Protein AF-A0A6I7P463-F1 (afdb_monomer_lite)

Radius of gyration: 18.55 Å; chains: 1; bounding box: 34×50×48 Å

Structure (mmCIF, N/CA/C/O backbone):
data_AF-A0A6I7P463-F1
#
_entry.id   AF-A0A6I7P463-F1
#
loop_
_atom_site.group_PDB
_atom_site.id
_atom_site.type_symbol
_atom_site.label_atom_id
_atom_site.label_alt_id
_atom_site.label_comp_id
_atom_site.label_asym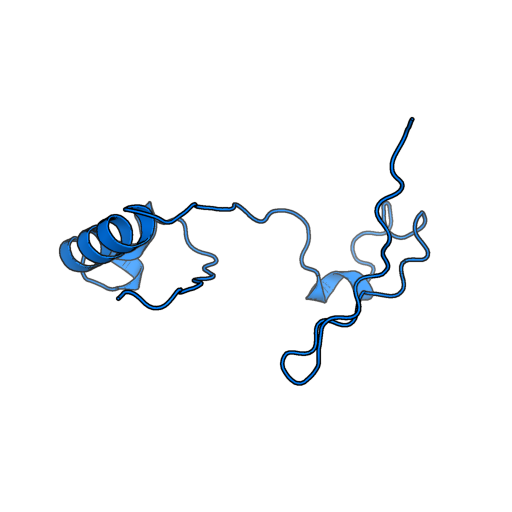_id
_atom_site.label_entity_id
_atom_site.label_seq_id
_atom_site.pdbx_PDB_ins_code
_atom_site.Cartn_x
_atom_site.Cartn_y
_atom_site.Cartn_z
_atom_site.occupancy
_atom_site.B_iso_or_equiv
_atom_site.auth_seq_id
_atom_site.auth_comp_id
_atom_site.auth_asym_id
_atom_site.auth_atom_id
_atom_site.pdbx_PDB_model_num
ATOM 1 N N . ASN A 1 1 ? 5.238 7.984 21.500 1.00 51.75 1 ASN A N 1
ATOM 2 C CA . ASN A 1 1 ? 6.282 8.264 20.490 1.00 51.75 1 ASN A CA 1
ATOM 3 C C . ASN A 1 1 ? 6.301 7.161 19.451 1.00 51.75 1 ASN A C 1
ATOM 5 O O . ASN A 1 1 ? 6.694 6.052 19.785 1.00 51.75 1 ASN A O 1
ATOM 9 N N . GLY A 1 2 ? 5.844 7.436 18.228 1.00 72.38 2 GLY A N 1
ATOM 10 C CA . GLY A 1 2 ? 6.000 6.514 17.098 1.00 72.38 2 GLY A CA 1
ATOM 11 C C . GLY A 1 2 ? 7.329 6.772 16.389 1.00 72.38 2 GLY A C 1
ATOM 12 O O . GLY A 1 2 ? 7.728 7.927 16.256 1.00 72.38 2 GLY A O 1
ATOM 13 N N . ARG A 1 3 ? 8.025 5.715 15.960 1.00 87.06 3 ARG A N 1
ATOM 14 C CA . ARG A 1 3 ? 9.146 5.841 15.016 1.00 87.06 3 ARG A CA 1
ATOM 15 C C . ARG A 1 3 ? 8.577 5.958 13.605 1.00 87.06 3 ARG A C 1
ATOM 17 O O . ARG A 1 3 ? 7.586 5.298 13.299 1.00 87.06 3 ARG A O 1
ATOM 24 N N . SER A 1 4 ? 9.192 6.783 12.763 1.00 89.94 4 SER A N 1
ATOM 25 C CA . SER A 1 4 ? 8.864 6.812 11.339 1.00 89.94 4 SER A CA 1
ATOM 26 C C . SER A 1 4 ? 9.198 5.463 10.698 1.00 89.94 4 SER A C 1
ATOM 28 O O . SER A 1 4 ? 10.170 4.805 11.073 1.00 89.94 4 SER A O 1
ATOM 30 N N . MET A 1 5 ? 8.372 5.045 9.742 1.00 92.19 5 MET A N 1
ATOM 31 C CA . MET A 1 5 ? 8.548 3.796 9.008 1.00 92.19 5 MET A CA 1
ATOM 32 C C . MET A 1 5 ? 8.295 4.040 7.523 1.00 92.19 5 MET A C 1
ATOM 34 O O . MET A 1 5 ? 7.391 4.792 7.162 1.00 92.19 5 MET A O 1
ATOM 38 N N . ILE A 1 6 ? 9.111 3.414 6.677 1.00 93.12 6 ILE A N 1
ATOM 39 C CA . ILE A 1 6 ? 8.975 3.453 5.221 1.00 93.12 6 ILE A CA 1
ATOM 40 C C . ILE A 1 6 ? 8.746 2.024 4.748 1.00 93.12 6 ILE A C 1
ATOM 42 O O . ILE A 1 6 ? 9.502 1.122 5.103 1.00 93.12 6 ILE A O 1
ATOM 46 N N . PHE A 1 7 ? 7.720 1.846 3.923 1.00 93.44 7 PHE A N 1
ATOM 47 C CA . PHE A 1 7 ? 7.434 0.596 3.238 1.00 93.44 7 PHE A CA 1
ATOM 48 C C . PHE A 1 7 ? 7.586 0.805 1.739 1.00 93.44 7 PHE A C 1
ATOM 50 O O . PHE A 1 7 ? 7.124 1.807 1.193 1.00 93.44 7 PHE A O 1
ATOM 57 N N . THR A 1 8 ? 8.195 -0.164 1.070 1.00 95.06 8 THR A N 1
ATOM 58 C CA . THR A 1 8 ? 8.192 -0.264 -0.386 1.00 95.06 8 THR A CA 1
ATOM 59 C C . THR A 1 8 ? 7.534 -1.582 -0.759 1.00 95.06 8 THR A C 1
ATOM 61 O O . THR A 1 8 ? 7.735 -2.607 -0.109 1.00 95.06 8 THR A O 1
ATOM 64 N N . THR A 1 9 ? 6.679 -1.560 -1.773 1.00 95.06 9 THR A N 1
ATOM 65 C CA . THR A 1 9 ? 6.000 -2.760 -2.256 1.00 95.06 9 THR A CA 1
ATOM 66 C C . THR A 1 9 ? 5.740 -2.621 -3.744 1.00 95.06 9 THR A C 1
ATOM 68 O O . THR A 1 9 ? 5.428 -1.537 -4.229 1.00 95.06 9 THR A O 1
ATOM 71 N N . ASN A 1 10 ? 5.877 -3.726 -4.471 1.00 95.19 10 ASN A N 1
ATOM 72 C CA . ASN A 1 10 ? 5.448 -3.840 -5.863 1.00 95.19 10 ASN A CA 1
ATOM 73 C C . ASN A 1 10 ? 4.012 -4.386 -5.981 1.00 95.19 10 ASN A C 1
ATOM 75 O O . ASN A 1 10 ? 3.583 -4.745 -7.076 1.00 95.19 10 ASN A O 1
ATOM 79 N N . LYS A 1 11 ? 3.289 -4.500 -4.860 1.00 95.94 11 LYS A N 1
ATOM 80 C CA . LYS A 1 11 ? 1.905 -4.977 -4.788 1.00 95.94 11 LYS A CA 1
ATOM 81 C C . LYS A 1 11 ? 0.978 -3.838 -4.408 1.00 95.94 11 LYS A C 1
ATOM 83 O O . LYS A 1 11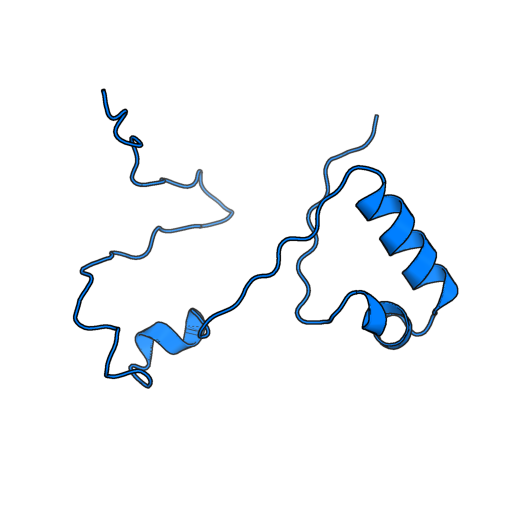 ? 1.315 -3.013 -3.555 1.00 95.94 11 LYS A O 1
ATOM 88 N N . LYS A 1 12 ? -0.213 -3.814 -5.003 1.00 94.81 12 LYS A N 1
ATOM 89 C CA . LYS A 1 12 ? -1.250 -2.855 -4.605 1.00 94.81 12 LYS A CA 1
ATOM 90 C C . LYS A 1 12 ? -1.638 -3.132 -3.153 1.00 94.81 12 LYS A C 1
ATOM 92 O O . LYS A 1 12 ? -1.691 -4.286 -2.743 1.00 94.81 12 LYS A O 1
ATOM 97 N N . LEU A 1 13 ? -1.972 -2.094 -2.385 1.00 94.38 13 LEU A N 1
ATOM 98 C CA . LEU A 1 13 ? -2.398 -2.241 -0.981 1.00 94.38 13 LEU A CA 1
ATOM 99 C C . LEU A 1 13 ? -3.583 -3.208 -0.827 1.00 94.38 13 LEU A C 1
ATOM 101 O O . LEU A 1 13 ? -3.643 -3.976 0.125 1.00 94.38 13 LEU A O 1
ATOM 105 N N . THR A 1 14 ? -4.483 -3.246 -1.812 1.00 94.88 14 THR A N 1
ATOM 106 C CA . THR A 1 14 ? -5.623 -4.174 -1.850 1.00 94.88 14 THR A CA 1
ATOM 107 C C . THR A 1 14 ? -5.221 -5.646 -1.983 1.00 94.88 14 THR A C 1
ATOM 109 O O . THR A 1 14 ? -6.012 -6.524 -1.655 1.00 94.88 14 THR A O 1
ATOM 112 N N . GLU A 1 15 ? -4.006 -5.937 -2.450 1.00 97.12 15 GLU A N 1
ATOM 113 C CA . GLU A 1 15 ? -3.483 -7.300 -2.613 1.00 97.12 15 GLU A CA 1
ATOM 114 C C . GLU A 1 15 ? -2.773 -7.807 -1.351 1.00 97.12 15 GLU A C 1
ATOM 116 O O . GLU A 1 15 ? -2.455 -8.994 -1.260 1.00 97.12 15 GLU A O 1
ATOM 121 N N . TRP A 1 16 ? -2.541 -6.944 -0.355 1.00 96.94 16 TRP A N 1
ATOM 122 C CA . TRP A 1 16 ? -1.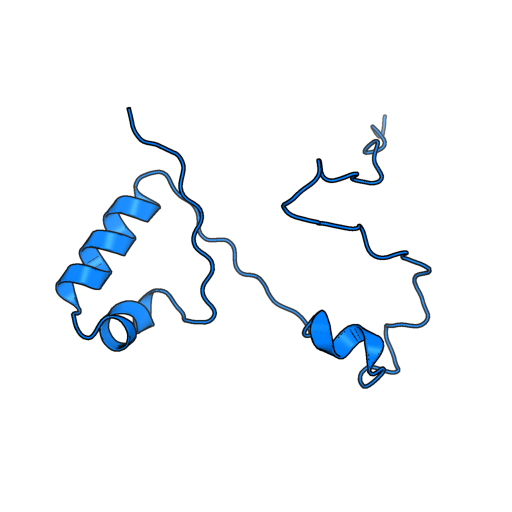763 -7.302 0.833 1.00 96.94 16 TRP A CA 1
ATOM 123 C C . TRP A 1 16 ? -2.392 -8.430 1.646 1.00 96.94 16 TRP A C 1
ATOM 125 O O . TRP A 1 16 ? -1.654 -9.234 2.199 1.00 96.94 16 TRP A O 1
ATOM 135 N N . GLY A 1 17 ? -3.722 -8.564 1.653 1.00 97.38 17 GLY A N 1
ATOM 136 C CA . GLY A 1 17 ? -4.386 -9.699 2.304 1.00 97.38 17 GLY A CA 1
ATOM 137 C C . GLY A 1 17 ? -3.970 -11.050 1.718 1.00 97.38 17 GLY A C 1
ATOM 138 O O . GLY A 1 17 ? -3.773 -12.010 2.454 1.00 97.38 17 GLY A O 1
ATOM 139 N N . SER A 1 18 ? -3.761 -11.120 0.399 1.00 97.44 18 SER A N 1
ATOM 140 C CA . SER A 1 18 ? -3.258 -12.337 -0.246 1.00 97.44 18 SER A CA 1
ATOM 141 C C . SER A 1 18 ? -1.767 -12.546 0.000 1.00 97.44 18 SER A C 1
ATOM 143 O O . SER A 1 18 ? -1.338 -13.689 0.107 1.00 97.44 18 SER A O 1
ATOM 145 N N . VAL A 1 19 ? -0.980 -11.469 0.055 1.00 96.75 19 VAL A N 1
ATOM 146 C CA . VAL A 1 19 ? 0.478 -11.526 0.271 1.00 96.75 19 VAL A CA 1
ATOM 147 C C . VAL A 1 19 ? 0.813 -11.934 1.704 1.00 96.75 19 VAL A C 1
ATOM 149 O O . VAL A 1 19 ? 1.750 -12.691 1.929 1.00 96.75 19 VAL A O 1
ATOM 152 N N . LEU A 1 20 ? 0.043 -11.431 2.668 1.00 96.31 20 LEU A N 1
ATOM 153 C CA . LEU A 1 20 ? 0.193 -11.738 4.088 1.00 96.31 20 LEU A CA 1
ATOM 154 C C . LEU A 1 20 ? -0.565 -13.005 4.497 1.00 96.31 20 LEU A C 1
ATOM 156 O O . LEU A 1 20 ? -0.451 -13.424 5.643 1.00 96.31 20 LEU A O 1
ATOM 160 N N . HIS A 1 21 ? -1.327 -13.606 3.574 1.00 97.75 21 HIS A N 1
ATOM 161 C CA . HIS A 1 21 ? -2.215 -14.747 3.820 1.00 97.75 21 HIS A CA 1
ATOM 162 C C . HIS A 1 21 ? -3.225 -14.527 4.961 1.00 97.75 21 HIS A C 1
ATOM 164 O O . HIS A 1 21 ? -3.790 -15.478 5.492 1.00 97.75 21 HIS A O 1
ATOM 170 N N . ASP A 1 22 ? -3.473 -13.266 5.304 1.00 98.19 22 ASP A N 1
ATOM 171 C CA . ASP A 1 22 ? -4.394 -12.832 6.340 1.00 98.19 22 ASP A CA 1
ATOM 172 C C . ASP A 1 22 ? -4.954 -11.468 5.933 1.00 98.19 22 ASP A C 1
ATOM 174 O O . ASP A 1 22 ? -4.243 -10.463 5.824 1.00 98.19 22 ASP A O 1
ATOM 178 N N . ARG A 1 23 ? -6.256 -11.453 5.655 1.00 97.50 23 ARG A N 1
ATOM 179 C CA . ARG A 1 23 ? -6.952 -10.261 5.183 1.00 97.50 23 ARG A CA 1
ATOM 180 C C . ARG A 1 23 ? -7.142 -9.231 6.294 1.00 97.50 23 ARG A C 1
ATOM 182 O O . ARG A 1 23 ? -7.023 -8.037 6.017 1.00 97.50 23 ARG A O 1
ATOM 189 N N . ASP A 1 24 ? -7.424 -9.679 7.511 1.00 98.12 24 ASP A N 1
ATOM 190 C CA . ASP A 1 24 ? -7.754 -8.800 8.632 1.00 98.12 24 ASP A CA 1
ATOM 191 C C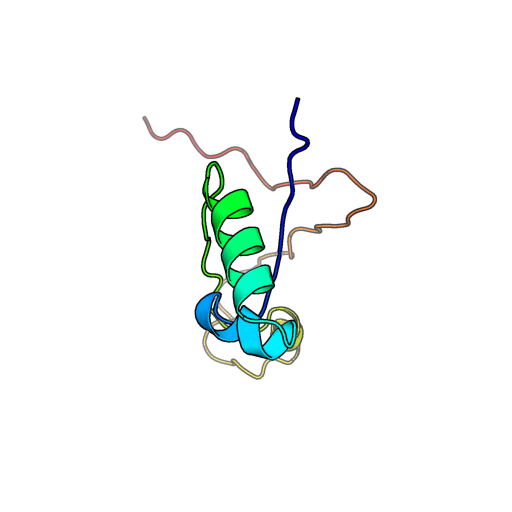 . ASP A 1 24 ? -6.483 -8.144 9.174 1.00 98.12 24 ASP A C 1
ATOM 193 O O . ASP A 1 24 ? -6.447 -6.930 9.396 1.00 98.12 24 ASP A O 1
ATOM 197 N N . LEU A 1 25 ? -5.393 -8.913 9.265 1.00 98.06 25 LEU A N 1
ATOM 198 C CA . LEU A 1 25 ? -4.076 -8.378 9.598 1.00 98.06 25 LEU A CA 1
ATOM 199 C C . LEU A 1 25 ? -3.603 -7.358 8.557 1.00 98.06 25 LEU A C 1
ATOM 201 O O . LEU A 1 25 ? -3.114 -6.287 8.921 1.00 98.06 25 LEU A O 1
ATOM 205 N N . ALA A 1 26 ? -3.761 -7.660 7.264 1.00 97.81 26 ALA A N 1
ATOM 206 C CA . ALA A 1 26 ? -3.392 -6.730 6.202 1.00 97.81 26 ALA A CA 1
ATOM 207 C C . ALA A 1 26 ? -4.151 -5.403 6.320 1.00 97.81 26 ALA A C 1
ATOM 209 O O . ALA A 1 26 ? -3.538 -4.339 6.233 1.00 97.81 26 ALA A O 1
ATOM 210 N N . ALA A 1 27 ? -5.462 -5.460 6.567 1.00 97.81 27 ALA A N 1
ATOM 211 C CA . ALA A 1 27 ? -6.278 -4.270 6.770 1.00 97.81 27 ALA A CA 1
ATOM 212 C C . ALA A 1 27 ? -5.800 -3.456 7.984 1.00 97.81 27 ALA A C 1
ATOM 214 O O . ALA A 1 27 ? -5.616 -2.247 7.861 1.00 97.81 27 ALA A O 1
ATOM 215 N N . ALA A 1 28 ? -5.516 -4.110 9.114 1.00 98.12 28 ALA A N 1
ATOM 216 C CA . ALA A 1 28 ? -5.033 -3.446 10.326 1.00 98.12 28 ALA A CA 1
ATOM 217 C C . ALA A 1 28 ? -3.664 -2.766 10.137 1.00 98.12 28 ALA A C 1
ATOM 219 O O . ALA A 1 28 ? -3.437 -1.665 10.645 1.00 98.12 28 ALA A O 1
ATOM 220 N N . ILE A 1 29 ? -2.749 -3.396 9.392 1.00 95.88 29 ILE A N 1
ATOM 221 C CA . ILE A 1 29 ? -1.447 -2.799 9.064 1.00 95.88 29 ILE A CA 1
ATOM 222 C C . ILE A 1 29 ? -1.640 -1.569 8.178 1.00 95.88 29 ILE A C 1
ATOM 224 O O . ILE A 1 29 ? -1.078 -0.515 8.474 1.00 95.88 29 ILE A O 1
ATOM 228 N N . VAL A 1 30 ? -2.429 -1.687 7.106 1.00 95.62 30 VAL A N 1
ATOM 229 C CA . VAL A 1 30 ? -2.681 -0.573 6.183 1.00 95.62 30 VAL A CA 1
ATOM 230 C C . VAL A 1 30 ? -3.337 0.596 6.914 1.00 95.62 30 VAL A C 1
ATOM 232 O O . VAL A 1 30 ? -2.874 1.724 6.766 1.00 95.62 30 VAL A O 1
ATOM 235 N N . ASP A 1 31 ? -4.339 0.330 7.750 1.00 96.06 31 ASP A N 1
ATOM 236 C CA . ASP A 1 31 ? -5.013 1.344 8.564 1.00 96.06 31 ASP A CA 1
ATOM 237 C C . ASP A 1 31 ? -4.020 2.082 9.476 1.00 96.06 31 ASP A C 1
ATOM 239 O O . ASP A 1 31 ? -3.893 3.306 9.416 1.00 96.06 31 ASP A O 1
ATOM 243 N N . ARG A 1 32 ? -3.199 1.341 10.234 1.00 94.94 32 ARG A N 1
ATOM 244 C CA . ARG A 1 32 ? -2.219 1.949 11.145 1.00 94.94 32 ARG A CA 1
ATOM 245 C C . ARG A 1 32 ? -1.134 2.746 10.423 1.00 94.94 32 ARG A C 1
ATOM 247 O O . ARG A 1 32 ? -0.679 3.769 10.932 1.00 94.94 32 ARG A O 1
ATOM 254 N N . VAL A 1 33 ? -0.667 2.269 9.273 1.00 93.31 33 VAL A N 1
ATOM 255 C CA . VAL A 1 33 ? 0.380 2.951 8.500 1.00 93.31 33 VAL A CA 1
ATOM 256 C C . VAL A 1 33 ? -0.168 4.219 7.850 1.00 93.31 33 VAL A C 1
ATOM 258 O O . VAL A 1 33 ? 0.529 5.234 7.813 1.00 93.31 33 VAL A O 1
ATOM 261 N N . LEU A 1 34 ? -1.409 4.186 7.362 1.00 94.12 34 LEU A N 1
ATOM 262 C CA . LEU A 1 34 ? -2.043 5.319 6.690 1.00 94.12 34 LEU A CA 1
ATOM 263 C C . LEU A 1 34 ? -2.713 6.311 7.645 1.00 94.12 34 LEU A C 1
ATOM 265 O O . LEU A 1 34 ? -2.983 7.426 7.215 1.00 94.12 34 LEU A O 1
ATOM 269 N N . GLU A 1 35 ? -2.865 5.982 8.933 1.00 95.38 35 GLU A N 1
ATOM 270 C CA . GLU A 1 35 ? -3.346 6.910 9.974 1.00 95.38 35 GLU A CA 1
ATOM 271 C C . GLU A 1 35 ? -2.598 8.259 9.938 1.00 95.38 35 GLU A C 1
ATOM 273 O O . GLU A 1 35 ? -3.184 9.322 10.133 1.00 95.38 35 GLU A O 1
ATOM 278 N N . ARG A 1 36 ? -1.281 8.222 9.686 1.00 94.25 36 ARG A N 1
ATOM 279 C CA . ARG A 1 36 ? -0.418 9.416 9.551 1.00 94.25 36 ARG A CA 1
ATOM 280 C C . ARG A 1 36 ? 0.545 9.340 8.364 1.00 94.25 36 ARG A C 1
ATOM 282 O O . ARG A 1 36 ? 1.447 10.169 8.244 1.00 94.25 36 ARG A O 1
ATOM 289 N N . GLY A 1 37 ? 0.408 8.310 7.535 1.00 93.25 37 GLY A N 1
ATOM 290 C CA . GLY A 1 37 ? 1.252 8.062 6.373 1.00 93.25 37 GLY A CA 1
ATOM 291 C C . GLY A 1 37 ? 0.635 8.583 5.081 1.00 93.25 37 GLY A C 1
ATOM 292 O O . GLY A 1 37 ? -0.482 9.088 5.044 1.00 93.25 37 GLY A O 1
ATOM 293 N N . ARG A 1 38 ? 1.377 8.432 3.985 1.00 94.25 38 ARG A N 1
ATOM 294 C CA . ARG A 1 38 ? 0.894 8.711 2.630 1.00 94.25 38 ARG A CA 1
ATOM 295 C C . ARG A 1 38 ? 1.380 7.632 1.677 1.00 94.25 38 ARG A C 1
ATOM 297 O O . ARG A 1 38 ? 2.486 7.118 1.834 1.00 94.25 38 ARG A O 1
ATOM 304 N N . VAL A 1 39 ? 0.581 7.333 0.660 1.00 95.31 39 VAL A N 1
ATOM 305 C CA . VAL A 1 39 ? 0.960 6.408 -0.413 1.00 95.31 39 VAL A CA 1
ATOM 306 C C . VAL A 1 39 ? 1.589 7.209 -1.546 1.00 95.31 39 VAL A C 1
ATOM 308 O O . VAL A 1 39 ? 1.016 8.195 -1.997 1.00 95.31 39 VAL A O 1
ATOM 311 N N . THR A 1 40 ? 2.771 6.794 -2.003 1.00 94.88 40 THR A N 1
ATOM 312 C CA . THR A 1 40 ? 3.392 7.330 -3.225 1.00 94.88 40 THR A CA 1
ATOM 313 C C . THR A 1 40 ? 3.454 6.213 -4.245 1.00 94.88 40 THR A C 1
ATOM 315 O O . THR A 1 40 ? 4.045 5.171 -3.968 1.00 94.88 40 THR A O 1
ATOM 318 N N . LEU A 1 41 ? 2.836 6.419 -5.404 1.00 94.38 41 LEU A N 1
ATOM 319 C CA . LEU A 1 41 ? 2.941 5.488 -6.519 1.00 94.38 41 LEU A CA 1
ATOM 320 C C . LEU A 1 41 ? 4.219 5.809 -7.292 1.00 94.38 41 LEU A C 1
ATOM 322 O O . LEU A 1 41 ? 4.444 6.957 -7.667 1.00 94.38 41 LEU A O 1
ATOM 326 N N . LEU A 1 42 ? 5.059 4.795 -7.480 1.00 91.56 42 LEU A N 1
ATOM 327 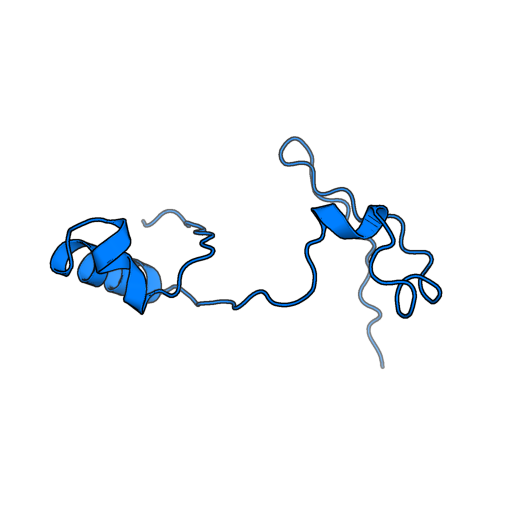C CA . LEU A 1 42 ? 6.243 4.872 -8.326 1.00 91.56 42 LEU A CA 1
ATOM 328 C C . LEU A 1 42 ? 5.925 4.130 -9.622 1.00 91.56 42 LEU A C 1
ATOM 330 O O . LEU A 1 42 ? 5.506 2.974 -9.573 1.00 91.56 42 LEU A O 1
ATOM 334 N N . ASP A 1 43 ? 6.110 4.807 -10.748 1.00 88.44 43 ASP A N 1
ATOM 335 C CA . ASP A 1 43 ? 5.862 4.279 -12.088 1.00 88.44 43 ASP A CA 1
ATOM 336 C C . ASP A 1 43 ? 7.050 4.611 -13.005 1.00 88.44 43 ASP A C 1
ATOM 338 O O . ASP A 1 43 ? 7.941 5.385 -12.638 1.00 88.44 43 ASP A O 1
ATOM 342 N N . GLY A 1 44 ? 7.063 4.013 -14.191 1.00 88.81 44 GLY A N 1
ATOM 343 C CA . GLY A 1 44 ? 8.105 4.157 -15.194 1.00 88.81 44 GLY A CA 1
ATOM 344 C C . GLY A 1 44 ? 8.980 2.909 -15.356 1.00 88.81 44 GLY A C 1
ATOM 345 O O . GLY A 1 44 ? 8.840 1.919 -14.629 1.00 88.81 44 GLY A O 1
ATOM 346 N N . PRO A 1 45 ? 9.890 2.935 -16.344 1.00 86.56 45 PRO A N 1
ATOM 347 C CA . PRO A 1 45 ? 10.751 1.805 -16.658 1.00 86.56 45 PRO A CA 1
ATOM 348 C C . PRO A 1 45 ? 11.709 1.486 -15.506 1.00 86.56 45 PRO A C 1
ATOM 350 O O . PRO A 1 45 ? 12.143 2.355 -14.744 1.00 86.56 45 PRO A O 1
ATOM 353 N N . SER A 1 46 ? 12.078 0.209 -15.395 1.00 85.38 46 SER A N 1
ATOM 354 C CA . SER A 1 46 ? 12.982 -0.253 -14.345 1.00 85.38 46 SER A CA 1
ATOM 355 C C . SER A 1 46 ? 14.345 0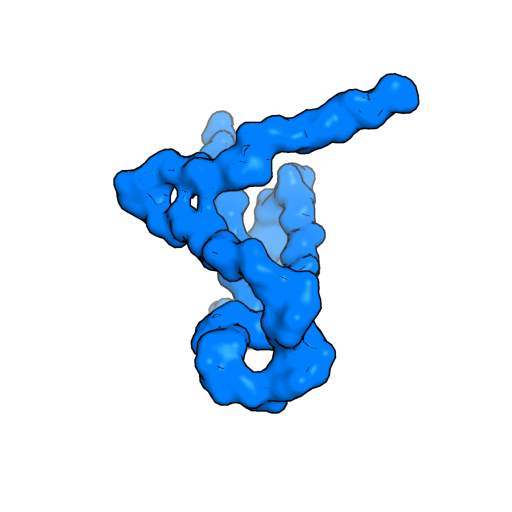.430 -14.451 1.00 85.38 46 SER A C 1
ATOM 357 O O . SER A 1 46 ? 15.066 0.295 -15.440 1.00 85.38 46 SER A O 1
ATOM 359 N N . MET A 1 47 ? 14.760 1.089 -13.368 1.00 86.19 47 MET A N 1
ATOM 360 C CA . MET A 1 47 ? 16.102 1.669 -13.256 1.00 86.19 47 MET A CA 1
ATOM 361 C C . MET A 1 47 ? 17.209 0.642 -13.508 1.00 86.19 47 MET A C 1
ATOM 363 O O . MET A 1 47 ? 18.254 0.983 -14.052 1.00 86.19 47 MET A O 1
ATOM 367 N N . ARG A 1 48 ? 16.979 -0.628 -13.147 1.00 84.62 48 ARG A N 1
ATOM 368 C CA . ARG A 1 48 ? 17.966 -1.703 -13.320 1.00 84.62 48 ARG A CA 1
ATOM 369 C C . ARG A 1 48 ? 18.214 -2.027 -14.791 1.00 84.62 48 ARG A C 1
ATOM 371 O O . ARG A 1 48 ? 19.330 -2.390 -15.139 1.00 84.62 48 ARG A O 1
ATOM 378 N N . SER A 1 49 ? 17.188 -1.908 -15.635 1.00 81.88 49 SER A N 1
ATOM 379 C CA . SER A 1 49 ? 17.295 -2.149 -17.078 1.00 81.88 49 SER A CA 1
ATOM 380 C C . SER A 1 49 ? 17.631 -0.890 -17.870 1.00 81.88 49 SER A C 1
ATOM 382 O O . SER A 1 49 ? 17.900 -0.999 -19.060 1.00 81.88 49 SER A O 1
ATOM 384 N N . ARG A 1 50 ? 17.694 0.284 -17.229 1.00 74.50 50 ARG A N 1
ATOM 385 C CA . ARG A 1 50 ? 18.052 1.550 -17.887 1.00 74.50 50 ARG A CA 1
ATOM 386 C C . ARG A 1 50 ? 19.397 1.471 -18.625 1.00 74.50 50 ARG A C 1
ATOM 388 O O . ARG A 1 50 ? 19.519 2.010 -19.715 1.00 74.50 50 ARG A O 1
ATOM 395 N N . HIS A 1 51 ? 20.391 0.769 -18.070 1.00 68.25 51 HIS A N 1
ATOM 396 C CA . HIS A 1 51 ? 21.700 0.590 -18.719 1.00 68.25 51 HIS A CA 1
ATOM 397 C C . HIS A 1 51 ? 21.688 -0.434 -19.867 1.00 68.25 51 HIS A C 1
ATOM 399 O O . HIS A 1 51 ? 22.582 -0.428 -20.704 1.00 68.25 51 HIS A O 1
ATOM 405 N N . LEU A 1 52 ? 20.674 -1.301 -19.936 1.00 69.69 52 LEU A N 1
ATOM 406 C CA . LEU A 1 52 ? 20.575 -2.322 -20.984 1.00 69.69 52 LEU A CA 1
ATOM 407 C C . LEU A 1 52 ? 20.088 -1.755 -22.327 1.00 69.69 52 LEU A C 1
ATOM 409 O O . LEU A 1 52 ? 19.928 -2.527 -23.265 1.00 69.69 52 LEU A O 1
ATOM 413 N N . ALA A 1 53 ? 19.866 -0.436 -22.423 1.00 58.03 53 ALA A N 1
ATOM 414 C CA . ALA A 1 53 ? 19.490 0.278 -23.647 1.00 58.03 53 ALA A CA 1
ATOM 415 C C . ALA A 1 53 ? 18.339 -0.382 -24.435 1.00 58.03 53 ALA A C 1
ATOM 417 O O . ALA A 1 53 ? 18.274 -0.275 -25.656 1.00 58.03 53 ALA A O 1
ATOM 418 N N . LEU A 1 54 ? 17.417 -1.058 -23.737 1.00 58.72 54 LEU A N 1
ATOM 419 C CA . LEU A 1 54 ? 16.204 -1.604 -24.353 1.00 58.72 54 LEU A CA 1
ATOM 420 C C . LEU A 1 54 ? 15.201 -0.494 -24.718 1.00 58.72 54 LEU A C 1
ATOM 422 O O . LEU A 1 54 ? 14.327 -0.724 -25.546 1.00 58.72 54 LEU A O 1
ATOM 426 N N . ASP A 1 55 ? 15.398 0.717 -24.185 1.00 54.88 55 ASP A N 1
ATOM 427 C CA . ASP A 1 55 ? 14.617 1.914 -24.499 1.00 54.88 55 ASP A CA 1
ATOM 428 C C . ASP A 1 55 ? 15.492 2.900 -25.306 1.00 54.88 55 ASP A C 1
ATOM 430 O O . ASP A 1 55 ? 16.036 3.870 -24.774 1.00 54.88 55 ASP A O 1
ATOM 434 N N . HIS A 1 56 ? 15.682 2.631 -26.603 1.00 47.38 56 HIS A N 1
ATOM 435 C CA . HIS A 1 56 ? 16.542 3.417 -27.511 1.00 47.38 56 HIS A CA 1
ATOM 436 C C . HIS A 1 56 ? 15.974 4.812 -27.886 1.00 47.38 56 HIS A C 1
ATOM 438 O O . HIS A 1 56 ? 16.593 5.531 -28.660 1.00 47.38 56 HIS A O 1
ATOM 444 N N . GLU A 1 57 ? 14.831 5.260 -27.355 1.00 52.78 57 GLU A N 1
ATOM 445 C CA . GLU A 1 57 ? 14.252 6.560 -27.763 1.00 52.78 57 GLU A CA 1
ATOM 446 C C . GLU A 1 57 ? 14.339 7.685 -26.721 1.00 52.78 57 GLU A C 1
ATOM 448 O O . GLU A 1 57 ? 14.325 8.853 -27.097 1.00 52.78 57 GLU A O 1
ATOM 453 N N . THR A 1 58 ? 14.506 7.394 -25.427 1.00 51.66 58 THR A N 1
ATOM 454 C CA . THR A 1 58 ? 14.523 8.433 -24.369 1.00 51.66 58 THR A CA 1
ATOM 455 C C . THR A 1 58 ? 15.877 8.623 -23.684 1.00 51.66 58 THR A C 1
ATOM 457 O O . THR A 1 58 ? 16.107 9.660 -23.061 1.00 51.66 58 THR A O 1
ATOM 460 N N . ALA A 1 59 ? 16.807 7.674 -23.821 1.00 50.78 59 ALA A N 1
ATOM 461 C CA . ALA A 1 59 ? 18.112 7.728 -23.156 1.00 50.78 59 ALA A CA 1
ATOM 462 C C . ALA A 1 59 ? 19.090 8.760 -23.759 1.00 50.78 59 ALA A C 1
ATOM 464 O O . ALA A 1 59 ? 20.056 9.144 -23.105 1.00 50.78 59 ALA A O 1
ATOM 465 N N . SER A 1 60 ? 18.851 9.237 -24.984 1.00 51.59 60 SER A N 1
ATOM 466 C CA . SER A 1 60 ? 19.795 10.097 -25.714 1.00 51.59 60 SER A CA 1
ATOM 467 C C . SER A 1 60 ? 19.746 11.586 -25.341 1.00 51.59 60 SER A C 1
ATOM 469 O O . SER A 1 60 ? 20.574 12.346 -25.834 1.00 51.59 60 SER A O 1
ATOM 471 N N . MET A 1 61 ? 18.800 12.030 -24.502 1.00 51.59 61 MET A N 1
ATOM 472 C CA . MET A 1 61 ? 18.592 13.464 -24.222 1.00 51.59 61 MET A CA 1
ATOM 473 C C . MET A 1 61 ? 19.140 13.964 -22.878 1.00 51.59 61 MET A C 1
ATOM 475 O O . MET A 1 61 ? 19.047 15.160 -22.613 1.00 51.59 61 MET A O 1
ATOM 479 N N . LEU A 1 62 ? 19.717 13.111 -22.026 1.00 53.19 62 LEU A N 1
ATOM 480 C CA . LEU A 1 62 ? 20.155 13.524 -20.689 1.00 53.19 62 LEU A CA 1
ATOM 481 C C . LEU A 1 62 ? 21.543 12.962 -20.333 1.00 53.19 62 LEU A C 1
ATOM 483 O O . LEU A 1 62 ? 21.663 11.755 -20.121 1.00 53.19 62 LEU A O 1
ATOM 487 N N . PRO A 1 63 ? 22.585 13.806 -20.181 1.00 50.28 63 PRO A N 1
ATOM 488 C CA . PRO A 1 63 ? 23.811 13.415 -19.503 1.00 50.28 63 PRO A CA 1
ATOM 489 C C . PRO A 1 63 ? 23.543 13.477 -17.994 1.00 50.28 63 PRO A C 1
ATOM 491 O O . PRO A 1 63 ? 23.914 14.432 -17.322 1.00 50.28 63 PRO A O 1
ATOM 494 N N . VAL A 1 64 ? 22.806 12.501 -17.466 1.00 56.22 64 VAL A N 1
ATOM 495 C CA . VAL A 1 64 ? 22.560 12.399 -16.023 1.00 56.22 64 VAL A CA 1
ATOM 496 C C . VAL A 1 64 ? 23.461 11.298 -15.495 1.00 56.22 64 VAL A C 1
ATOM 498 O O . VAL A 1 64 ? 23.130 10.114 -15.574 1.00 56.22 64 VAL A O 1
ATOM 501 N N . GLU A 1 65 ? 24.620 11.708 -14.978 1.00 57.00 65 GLU A N 1
ATOM 502 C CA . GLU A 1 65 ? 25.343 10.914 -13.987 1.00 57.00 65 GLU A CA 1
ATOM 503 C C . GLU A 1 65 ? 24.319 10.480 -12.925 1.00 57.00 65 GLU A C 1
ATOM 505 O O . GLU A 1 65 ? 23.631 11.335 -12.361 1.00 57.00 65 GLU A O 1
ATOM 510 N N . PRO A 1 66 ? 24.106 9.173 -12.704 1.00 56.72 66 PRO A N 1
ATOM 511 C CA . PRO A 1 66 ? 23.066 8.727 -11.794 1.00 56.72 66 PRO A CA 1
ATOM 512 C C . PRO A 1 66 ? 23.424 9.165 -10.372 1.00 56.72 66 PRO A C 1
ATOM 514 O O . PRO A 1 66 ? 24.456 8.743 -9.844 1.00 56.72 66 PRO A O 1
ATOM 517 N N . ASP A 1 67 ? 22.560 9.968 -9.742 1.00 55.78 67 ASP A N 1
ATOM 518 C CA . ASP A 1 67 ? 22.702 10.340 -8.332 1.00 55.78 67 ASP A CA 1
ATOM 519 C C . ASP A 1 67 ? 22.922 9.073 -7.486 1.00 55.78 67 ASP A C 1
ATOM 521 O O . ASP A 1 67 ? 22.106 8.139 -7.456 1.00 55.78 67 ASP A O 1
ATOM 525 N N . ARG A 1 68 ? 24.082 9.004 -6.822 1.00 57.12 68 ARG A N 1
ATOM 526 C CA . ARG A 1 68 ? 24.528 7.813 -6.090 1.00 57.12 68 ARG A CA 1
ATOM 527 C C . ARG A 1 68 ? 23.874 7.767 -4.713 1.00 57.12 68 ARG A C 1
ATOM 529 O O . ARG A 1 68 ? 24.448 8.178 -3.710 1.00 57.12 68 ARG A O 1
ATOM 536 N N . LEU A 1 69 ? 22.689 7.175 -4.651 1.00 54.88 69 LEU A N 1
ATOM 537 C CA . LEU A 1 69 ? 22.005 6.817 -3.407 1.00 54.88 69 LEU A CA 1
ATOM 538 C C . LEU A 1 69 ? 22.591 5.518 -2.821 1.00 54.88 69 LEU A C 1
ATOM 540 O O . LEU A 1 69 ? 22.105 4.421 -3.094 1.00 54.88 69 LEU A O 1
ATOM 544 N N . SER A 1 70 ? 23.653 5.626 -2.020 1.00 53.62 70 SER A N 1
ATOM 545 C CA . SER A 1 70 ? 24.180 4.507 -1.223 1.00 53.62 70 SER A CA 1
ATOM 546 C C . SER A 1 70 ? 23.719 4.637 0.225 1.00 53.62 70 SER A C 1
ATOM 548 O O . SER A 1 70 ? 24.039 5.622 0.880 1.00 53.62 70 SER A O 1
ATOM 550 N N . GLY A 1 71 ? 23.027 3.626 0.760 1.00 56.75 71 GLY A N 1
ATOM 551 C CA . GLY A 1 71 ? 22.527 3.610 2.147 1.00 56.75 71 GLY A CA 1
ATOM 552 C C . GLY A 1 71 ? 23.604 3.642 3.245 1.00 56.75 71 GLY A C 1
ATOM 553 O O . GLY A 1 71 ? 23.260 3.677 4.422 1.00 56.75 71 GLY A O 1
ATOM 554 N N . ASN A 1 72 ? 24.889 3.645 2.870 1.00 58.59 72 ASN A N 1
ATOM 555 C CA . ASN A 1 72 ? 26.032 3.762 3.781 1.00 58.59 72 ASN A CA 1
ATOM 556 C C . ASN A 1 72 ? 26.606 5.188 3.859 1.00 58.59 72 ASN A C 1
ATOM 558 O O . ASN A 1 72 ? 27.505 5.435 4.662 1.00 58.59 72 ASN A O 1
ATOM 562 N N . TYR A 1 73 ? 26.142 6.115 3.019 1.00 55.19 73 TYR A N 1
ATOM 563 C CA . TYR A 1 73 ? 26.627 7.493 2.984 1.00 55.19 73 TYR A CA 1
ATOM 564 C C . TYR A 1 73 ? 25.462 8.480 2.868 1.00 55.19 73 TYR A C 1
ATOM 566 O O . TYR A 1 73 ? 24.330 8.109 2.559 1.00 55.19 73 TYR A O 1
ATOM 574 N N . ARG A 1 74 ? 25.734 9.752 3.167 1.00 51.53 74 ARG A N 1
ATOM 575 C CA . ARG A 1 74 ? 24.763 10.831 2.996 1.00 51.53 74 ARG A CA 1
ATOM 576 C C . ARG A 1 74 ? 24.502 10.999 1.500 1.00 51.53 74 ARG A C 1
ATOM 578 O O . ARG A 1 74 ? 25.444 11.093 0.729 1.00 51.53 74 ARG A O 1
ATOM 585 N N . THR A 1 75 ? 23.242 11.006 1.085 1.00 58.34 75 THR A N 1
ATOM 586 C CA . THR A 1 75 ? 22.904 11.250 -0.317 1.00 58.34 75 THR A CA 1
ATOM 587 C C . THR A 1 75 ? 23.411 12.628 -0.730 1.00 58.34 75 THR A C 1
ATOM 589 O O . THR A 1 75 ? 22.932 13.630 -0.195 1.00 58.34 75 THR A O 1
ATOM 592 N N . ASP A 1 76 ? 24.349 12.673 -1.672 1.00 56.41 76 ASP A N 1
ATOM 593 C CA . ASP A 1 76 ? 24.657 13.900 -2.396 1.00 56.41 76 ASP A CA 1
ATOM 594 C C . ASP A 1 76 ? 23.572 14.071 -3.454 1.00 56.41 76 ASP A C 1
ATOM 596 O O . ASP A 1 76 ? 23.548 13.379 -4.469 1.00 56.41 76 ASP A O 1
ATOM 600 N N . PHE A 1 77 ? 22.610 14.938 -3.149 1.00 58.56 77 PHE A N 1
ATOM 601 C CA . PHE A 1 77 ? 21.694 15.460 -4.150 1.00 58.56 77 PHE A CA 1
ATOM 602 C C . PHE A 1 77 ? 22.420 16.576 -4.891 1.00 58.56 77 PHE A C 1
ATOM 604 O O . PHE A 1 77 ? 22.978 17.477 -4.258 1.00 58.56 77 PHE A O 1
ATOM 611 N N . SER A 1 78 ? 22.393 16.542 -6.219 1.00 58.47 78 SER A N 1
ATOM 612 C CA . SER A 1 78 ? 22.823 17.681 -7.023 1.00 58.47 78 SER A CA 1
ATOM 613 C C . SER A 1 78 ? 21.792 18.806 -6.886 1.00 58.47 78 SER A C 1
ATOM 615 O O . SER A 1 78 ? 20.878 18.923 -7.692 1.00 58.47 78 SER A O 1
ATOM 617 N N . GLU A 1 79 ? 21.906 19.625 -5.842 1.00 64.69 79 GLU A N 1
ATOM 618 C CA . GLU A 1 79 ? 21.084 20.822 -5.665 1.00 64.69 79 GLU A CA 1
ATOM 619 C C . GLU A 1 79 ? 21.924 22.009 -5.175 1.00 64.69 79 GLU A C 1
ATOM 621 O O . GLU A 1 79 ? 22.888 21.847 -4.424 1.00 64.69 79 GLU A O 1
ATOM 626 N N . PRO A 1 80 ? 21.577 23.217 -5.643 1.00 62.03 80 PRO A N 1
ATOM 627 C CA . PRO A 1 80 ? 20.389 23.891 -5.123 1.00 62.03 80 PRO A CA 1
ATOM 628 C C . PRO A 1 80 ? 19.231 23.936 -6.125 1.00 62.03 80 PRO A C 1
ATOM 630 O O . PRO A 1 80 ? 19.432 24.277 -7.290 1.00 62.03 80 PRO A O 1
ATOM 633 N N . THR A 1 81 ? 18.006 23.685 -5.647 1.00 61.62 81 THR A N 1
ATOM 634 C CA . THR A 1 81 ? 16.777 24.145 -6.310 1.00 61.62 81 THR A CA 1
ATOM 635 C C . THR A 1 81 ? 16.925 25.641 -6.637 1.00 61.62 81 THR A C 1
ATOM 637 O O . THR A 1 81 ? 17.047 26.445 -5.705 1.00 61.62 81 THR A O 1
ATOM 640 N N . PRO A 1 82 ? 16.938 26.058 -7.918 1.00 61.53 82 PRO A N 1
ATOM 641 C CA . PRO A 1 82 ? 16.974 27.470 -8.253 1.00 61.53 82 PRO A CA 1
ATOM 642 C C . PRO A 1 82 ? 15.672 28.115 -7.779 1.00 61.53 82 PRO A C 1
ATOM 644 O O . PRO A 1 82 ? 14.583 27.798 -8.252 1.00 61.53 82 PRO A O 1
ATOM 647 N N . ILE A 1 83 ? 15.798 29.026 -6.820 1.00 59.22 83 ILE A N 1
ATOM 648 C CA . ILE A 1 83 ? 14.745 29.973 -6.462 1.00 59.22 83 ILE A CA 1
ATOM 649 C C . ILE A 1 83 ? 14.519 30.872 -7.679 1.00 59.22 83 ILE A C 1
ATOM 651 O O . ILE A 1 83 ? 15.347 31.729 -7.987 1.00 59.22 83 ILE A O 1
ATOM 655 N N . LEU A 1 84 ? 13.428 30.629 -8.406 1.00 57.66 84 LEU A N 1
ATOM 656 C CA . LEU A 1 84 ? 12.940 31.566 -9.412 1.00 57.66 84 LEU A CA 1
ATOM 657 C C . LEU A 1 84 ? 12.422 32.832 -8.696 1.00 57.66 84 LEU A C 1
ATOM 659 O O . LEU A 1 84 ? 11.784 32.687 -7.648 1.00 57.66 84 LEU A O 1
ATOM 663 N N . PRO A 1 85 ? 12.718 34.040 -9.213 1.00 60.78 85 PRO A N 1
ATOM 664 C CA . PRO A 1 85 ? 12.185 35.294 -8.682 1.00 60.78 85 PRO A CA 1
ATOM 665 C C . PRO A 1 85 ? 10.669 35.425 -8.876 1.00 60.78 85 PRO A C 1
ATOM 667 O O . PRO A 1 85 ? 10.136 34.847 -9.853 1.00 60.78 85 PRO A O 1
#

Sequence (85 aa):
NGRSMIFTTNKKLTEWGSVLHDRDLAAAIVDRVLERGRVTLLDGPSMRSRHLALDHETASMLPVEPDRLSGNYRTDFSEPTPILP

Foldseek 3Di:
DDDDDDDDDPDDLCCVCVVVVHPVVSVVVVCVCVVPHDDDDDDDDDPVCLVVCPPVPPNPPDPDPDQDDDPVDDGDDPDDPDDDD

pLDDT: mean 77.67, std 18.69, range [47.38, 98.19]

Secondary structure (DSSP, 8-state):
-PPP-----SS-GGGHHHHTT-HHHHHHHHHHHHTS-------SS-TTTGGGT--TTTGGG---PPP---TTS------------